Protein AF-A0A1B6DS83-F1 (afdb_monomer_lite)

Radius of gyration: 18.26 Å; chains: 1; bounding box: 37×36×60 Å

InterPro domains:
  IPR027417 P-loop containing nucleoside triphosphate hydrolase [G3DSA:3.40.50.300] (1-124)

pLDDT: mean 86.6, std 16.36, range [36.31, 97.06]

Sequence (125 aa):
MVAKKLANHMGGLYMNNPPPCLHRFRESFLEHAILKKAFYSLSMYASAVNVTRQWYNDVVVMAGFWHDQAAYSIARTHQSGIPPKESSIYKWPSDLLRPDVAFFIHSPPPRFSRGAPINHVMRKR

Foldseek 3Di:
DVQVVVCVVQVFDEAEQQGPVLPVCQVVQCPDPVSVLVSSVVSQQVSQVVCVVPVVPGDYTYDDHLVVSLVVVQVVPPVPDGDDPPDCSPPDPPPGDDDPDDDDDDDDDPPPDPDDDDPDPPDDD

Secondary structure (DSSP, 8-state):
-HHHHHHHHTT-EEEESS-GGGGGGHHHHHSSHHHHHHHHHHHHHHHHHHHHHHTTTS-EEEES-HHHHHHHHHHHH-SSSPPPTT-GGGSPPTTSPPPS------PPPP---S-----------

Organism: NCBI:txid38151

Structure (mmCIF, N/CA/C/O backbone):
data_AF-A0A1B6DS83-F1
#
_entry.id   AF-A0A1B6DS83-F1
#
loop_
_atom_site.group_PDB
_atom_site.id
_atom_site.type_symbol
_atom_site.label_atom_id
_atom_site.label_alt_id
_atom_site.label_comp_id
_atom_site.label_asym_id
_atom_site.label_entity_id
_atom_site.label_seq_id
_atom_site.pdbx_PDB_ins_code
_atom_site.Cartn_x
_atom_site.Cartn_y
_atom_site.Cartn_z
_atom_site.occupancy
_atom_site.B_iso_or_equiv
_atom_site.auth_seq_id
_atom_site.auth_comp_id
_atom_site.auth_asym_id
_atom_site.auth_atom_id
_atom_site.pdbx_PDB_model_num
ATOM 1 N N . MET A 1 1 ? -12.565 7.486 -4.896 1.00 76.69 1 MET A N 1
ATOM 2 C CA . MET A 1 1 ? -11.699 6.293 -5.024 1.00 76.69 1 MET A CA 1
ATOM 3 C C . MET A 1 1 ? -12.433 5.071 -4.488 1.00 76.69 1 MET A C 1
ATOM 5 O O . MET A 1 1 ? -13.136 5.221 -3.495 1.00 76.69 1 MET A O 1
ATOM 9 N N . VAL A 1 2 ? -12.310 3.909 -5.143 1.00 92.06 2 VAL A N 1
ATOM 10 C CA . VAL A 1 2 ? -13.070 2.684 -4.807 1.00 92.06 2 VAL A CA 1
ATOM 11 C C . VAL A 1 2 ? -12.821 2.231 -3.366 1.00 92.06 2 VAL A C 1
ATOM 13 O O . VAL A 1 2 ? -13.783 2.047 -2.632 1.00 92.06 2 VAL A O 1
ATOM 16 N N . ALA A 1 3 ? -11.561 2.186 -2.924 1.00 94.00 3 ALA A N 1
ATOM 17 C CA . ALA A 1 3 ? -11.199 1.820 -1.551 1.00 94.00 3 ALA A CA 1
ATOM 18 C C . ALA A 1 3 ? -11.915 2.669 -0.484 1.00 94.00 3 ALA A C 1
ATOM 20 O O . ALA A 1 3 ? -12.482 2.128 0.455 1.00 94.00 3 ALA A O 1
ATOM 21 N N . LYS A 1 4 ? -11.970 3.998 -0.660 1.00 95.25 4 LYS A N 1
ATOM 22 C CA . LYS A 1 4 ? -12.679 4.891 0.275 1.00 95.25 4 LYS A CA 1
ATOM 23 C C . LYS A 1 4 ? -14.188 4.622 0.302 1.00 95.25 4 LYS A C 1
ATOM 25 O O . LYS A 1 4 ? -14.794 4.672 1.362 1.00 95.25 4 LYS A O 1
ATOM 30 N N . LYS A 1 5 ? -14.801 4.334 -0.854 1.00 96.12 5 LYS A N 1
ATOM 31 C CA . LYS A 1 5 ? -16.228 3.972 -0.912 1.00 96.12 5 LYS A CA 1
ATOM 32 C C . LYS A 1 5 ? -16.496 2.642 -0.203 1.00 96.12 5 LYS A C 1
ATOM 34 O O . LYS A 1 5 ? -17.475 2.554 0.524 1.00 96.12 5 LYS A O 1
ATOM 39 N N . LEU A 1 6 ? -15.621 1.653 -0.395 1.00 95.75 6 LEU A N 1
ATOM 40 C CA . LEU A 1 6 ? -15.709 0.359 0.279 1.00 95.75 6 LEU A CA 1
ATOM 41 C C . LEU A 1 6 ? -15.569 0.512 1.798 1.00 95.75 6 LEU A C 1
ATOM 43 O O . LEU A 1 6 ? -16.420 0.013 2.522 1.00 95.75 6 LEU A O 1
ATOM 47 N N . ALA A 1 7 ? -14.571 1.269 2.265 1.00 96.56 7 ALA A N 1
ATOM 48 C CA . ALA A 1 7 ? -14.387 1.566 3.687 1.00 96.56 7 ALA A CA 1
ATOM 49 C C . ALA A 1 7 ? -15.663 2.149 4.307 1.00 96.56 7 ALA A C 1
ATOM 51 O O . ALA A 1 7 ? -16.187 1.607 5.273 1.00 96.56 7 ALA A O 1
ATOM 52 N N . ASN A 1 8 ? -16.214 3.196 3.680 1.00 96.56 8 ASN A N 1
ATOM 53 C CA . ASN A 1 8 ? -17.437 3.843 4.145 1.00 96.56 8 ASN A CA 1
ATOM 54 C C . ASN A 1 8 ? -18.633 2.880 4.170 1.00 96.56 8 ASN A C 1
ATOM 56 O O . ASN A 1 8 ? -19.440 2.938 5.089 1.00 96.56 8 ASN A O 1
ATOM 60 N N . HIS A 1 9 ? -18.761 2.010 3.164 1.00 96.75 9 HIS A N 1
ATOM 61 C CA . HIS A 1 9 ? -19.855 1.040 3.096 1.00 96.75 9 HIS A CA 1
ATOM 62 C C . HIS A 1 9 ? -19.753 -0.036 4.184 1.00 96.75 9 HIS A C 1
ATOM 64 O O . HIS A 1 9 ? -20.773 -0.484 4.691 1.00 96.75 9 HIS A O 1
ATOM 70 N N . MET A 1 10 ? -18.533 -0.417 4.567 1.00 95.12 10 MET A N 1
ATOM 71 C CA . MET A 1 10 ? -18.276 -1.375 5.646 1.00 95.12 10 MET A CA 1
ATOM 72 C C . MET A 1 10 ? -18.292 -0.735 7.044 1.00 95.12 10 MET A C 1
ATOM 74 O O . MET A 1 10 ? -18.041 -1.433 8.019 1.00 95.12 10 MET A O 1
ATOM 78 N N . GLY A 1 11 ? -18.531 0.579 7.152 1.00 95.31 11 GLY A N 1
ATOM 79 C CA . GLY A 1 11 ? -18.392 1.311 8.416 1.00 95.31 11 GLY A CA 1
ATOM 80 C C . GLY A 1 11 ? -16.957 1.329 8.957 1.00 95.31 11 GLY A C 1
ATOM 81 O O . GLY A 1 11 ? -16.766 1.517 10.149 1.00 95.31 11 GLY A O 1
ATOM 82 N N . GLY A 1 12 ? -15.963 1.099 8.096 1.00 95.75 12 GLY A N 1
ATOM 83 C CA . GLY A 1 12 ? -14.556 0.970 8.463 1.00 95.75 12 GLY A CA 1
ATOM 84 C C . GLY A 1 12 ? -13.709 2.203 8.143 1.00 95.75 12 GLY A C 1
ATOM 85 O O . GLY A 1 12 ? -14.187 3.245 7.687 1.00 95.75 12 GLY A O 1
ATOM 86 N N . LEU A 1 13 ? -12.399 2.059 8.330 1.00 96.12 13 LEU A N 1
ATOM 87 C CA . LEU A 1 13 ? -11.407 3.108 8.129 1.00 96.12 13 LEU A CA 1
ATOM 88 C C . LEU A 1 13 ? -10.733 2.993 6.763 1.00 96.12 13 LEU A C 1
ATOM 90 O O . LEU A 1 13 ? -10.217 1.946 6.377 1.00 96.12 13 LEU A O 1
ATOM 94 N N . TYR A 1 14 ? -10.662 4.115 6.046 1.00 96.00 14 TYR A N 1
ATOM 95 C CA . TYR A 1 14 ? -9.811 4.234 4.867 1.00 96.00 14 TYR A CA 1
ATOM 96 C C . TYR A 1 14 ? -8.419 4.751 5.260 1.00 96.00 14 TYR A C 1
ATOM 98 O O . TYR A 1 14 ? -8.300 5.872 5.759 1.00 96.00 14 TYR A O 1
ATOM 106 N N . MET A 1 15 ? -7.364 3.978 4.986 1.00 94.94 15 MET A N 1
ATOM 107 C CA . MET A 1 15 ? -5.977 4.376 5.256 1.00 94.94 15 MET A CA 1
ATOM 108 C C . MET A 1 15 ? -5.156 4.568 3.974 1.00 94.94 15 MET A C 1
ATOM 110 O O . MET A 1 15 ? -5.242 3.795 3.017 1.00 94.94 15 MET A O 1
ATOM 114 N N . ASN A 1 16 ? -4.330 5.619 3.974 1.00 91.50 16 ASN A N 1
ATOM 115 C CA . ASN A 1 16 ? -3.427 5.945 2.873 1.00 91.50 16 ASN A CA 1
ATOM 116 C C . ASN A 1 16 ? -2.088 5.205 2.997 1.00 91.50 16 ASN A C 1
ATOM 118 O O . ASN A 1 16 ? -1.584 4.962 4.097 1.00 91.50 16 ASN A O 1
ATOM 122 N N . ASN A 1 17 ? -1.475 4.949 1.845 1.00 92.25 17 ASN A N 1
ATOM 123 C CA . ASN A 1 17 ? -0.073 4.580 1.720 1.00 92.25 17 ASN A CA 1
ATOM 124 C C . ASN A 1 17 ? 0.561 5.453 0.616 1.00 92.25 17 ASN A C 1
ATOM 126 O O . ASN A 1 17 ? 0.134 5.361 -0.538 1.00 92.25 17 ASN A O 1
ATOM 130 N N . PRO A 1 18 ? 1.531 6.332 0.928 1.00 93.38 18 PRO A N 1
ATOM 131 C CA . PRO A 1 18 ? 2.158 6.545 2.236 1.00 93.38 18 PRO A CA 1
ATOM 132 C C . PRO A 1 18 ? 1.206 7.122 3.300 1.00 93.38 18 PRO A C 1
ATOM 134 O O . PRO A 1 18 ? 0.227 7.793 2.947 1.00 93.38 18 PRO A O 1
ATOM 137 N N . PRO A 1 19 ? 1.482 6.901 4.600 1.00 93.81 19 PRO A N 1
ATOM 138 C CA . PRO A 1 19 ? 0.717 7.512 5.680 1.00 93.81 19 PRO A CA 1
ATOM 139 C C . PRO A 1 19 ? 0.937 9.039 5.710 1.00 93.81 19 PRO A C 1
ATOM 141 O O . PRO A 1 19 ? 2.010 9.502 5.311 1.00 93.81 19 PRO A O 1
ATOM 144 N N . PRO A 1 20 ? -0.032 9.839 6.205 1.00 92.19 20 PRO A N 1
ATOM 145 C CA . PRO A 1 20 ? 0.043 11.306 6.174 1.00 92.19 20 PRO A CA 1
ATOM 146 C C . PRO A 1 20 ? 1.318 11.903 6.782 1.00 92.19 20 PRO A C 1
ATOM 148 O O . PRO A 1 20 ? 1.861 12.870 6.252 1.00 92.19 20 PRO A O 1
ATOM 151 N N . CYS A 1 21 ? 1.854 11.288 7.842 1.00 91.25 21 CYS A N 1
ATOM 152 C CA . CYS A 1 21 ? 3.101 11.722 8.478 1.00 91.25 21 CYS A CA 1
ATOM 153 C C . CYS A 1 21 ? 4.321 11.688 7.539 1.00 91.25 21 CYS A C 1
ATOM 155 O O . CYS A 1 21 ? 5.284 12.418 7.769 1.00 91.25 21 CYS A O 1
ATOM 157 N N . LEU A 1 22 ? 4.277 10.886 6.469 1.00 93.88 22 LEU A N 1
ATOM 158 C CA . LEU A 1 22 ? 5.362 10.753 5.499 1.00 93.88 22 LEU A CA 1
ATOM 159 C C . LEU A 1 22 ? 5.164 11.586 4.225 1.00 93.88 22 LEU A C 1
ATOM 161 O O . LEU A 1 22 ? 6.066 11.646 3.391 1.00 93.88 22 LEU A O 1
ATOM 165 N N . HIS A 1 23 ? 4.021 12.261 4.055 1.00 92.62 23 HIS A N 1
ATOM 166 C CA . HIS A 1 23 ? 3.718 13.005 2.822 1.00 92.62 23 HIS A CA 1
ATOM 167 C C . HIS A 1 23 ? 4.714 14.134 2.555 1.00 92.62 23 HIS A C 1
ATOM 169 O O . HIS A 1 23 ? 5.129 14.311 1.413 1.00 92.62 23 HIS A O 1
ATOM 175 N N . ARG A 1 24 ? 5.174 14.825 3.605 1.00 91.88 24 ARG A N 1
ATOM 176 C CA . ARG A 1 24 ? 6.166 15.913 3.512 1.00 91.88 24 ARG A CA 1
ATOM 177 C C . ARG A 1 24 ? 7.527 15.485 2.958 1.00 91.88 24 ARG A C 1
ATOM 179 O O . ARG A 1 24 ? 8.276 16.325 2.487 1.00 91.88 24 ARG A O 1
ATOM 186 N N . PHE A 1 25 ? 7.861 14.197 3.037 1.00 89.94 25 PHE A N 1
ATOM 187 C CA . PHE A 1 25 ? 9.137 13.668 2.547 1.00 89.94 25 PHE A CA 1
ATOM 188 C C . PHE A 1 25 ? 9.031 13.158 1.110 1.00 89.94 25 PHE A C 1
ATOM 190 O O . PHE A 1 25 ? 10.025 12.763 0.511 1.00 89.94 25 PHE A O 1
ATOM 197 N N . ARG A 1 26 ? 7.829 13.145 0.532 1.00 87.38 26 ARG A N 1
ATOM 198 C CA . ARG A 1 26 ? 7.610 12.550 -0.780 1.00 87.38 26 ARG A CA 1
ATOM 199 C C . ARG A 1 26 ? 8.464 13.220 -1.854 1.00 87.38 26 ARG A C 1
ATOM 201 O O . ARG A 1 26 ? 9.085 12.519 -2.634 1.00 87.38 26 ARG A O 1
ATOM 208 N N . GLU A 1 27 ? 8.528 14.542 -1.896 1.00 87.19 27 GLU A N 1
ATOM 209 C CA . GLU A 1 27 ? 9.267 15.240 -2.956 1.00 87.19 27 GLU A CA 1
ATOM 210 C C . GLU A 1 27 ? 10.772 14.95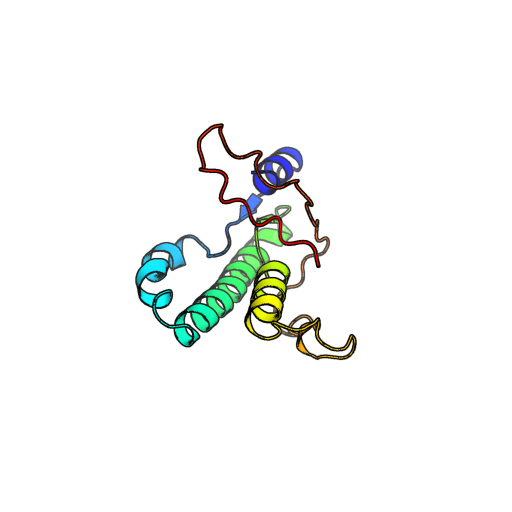5 -2.876 1.00 87.19 27 GLU A C 1
ATOM 212 O O . GLU A 1 27 ? 11.355 14.485 -3.849 1.00 87.19 27 GLU A O 1
ATOM 217 N N . SER A 1 28 ? 11.368 15.082 -1.687 1.00 86.56 28 SER A N 1
ATOM 218 C CA . SER A 1 28 ? 12.813 14.906 -1.486 1.00 86.56 28 SER A CA 1
ATOM 219 C C . SER A 1 28 ? 13.317 13.483 -1.752 1.00 86.56 28 SER A C 1
ATOM 221 O O . SER A 1 28 ? 14.468 13.291 -2.129 1.00 86.56 28 SER A O 1
ATOM 223 N N . PHE A 1 29 ? 12.483 12.462 -1.543 1.00 86.88 29 PHE A N 1
ATOM 224 C CA . PHE A 1 29 ? 12.910 11.064 -1.673 1.00 86.88 29 PHE A CA 1
ATOM 225 C C . PHE A 1 29 ? 12.588 10.449 -3.039 1.00 86.88 29 PHE A C 1
ATOM 227 O O . PHE A 1 29 ? 13.051 9.348 -3.333 1.00 86.88 29 PHE A O 1
ATOM 234 N N . LEU A 1 30 ? 11.803 11.120 -3.887 1.00 86.62 30 LEU A N 1
ATOM 235 C CA . LEU A 1 30 ? 11.402 10.571 -5.186 1.00 86.62 30 LEU A CA 1
ATOM 236 C C . LEU A 1 30 ? 12.384 10.864 -6.329 1.00 86.62 30 LEU A C 1
ATOM 238 O O . LEU A 1 30 ? 12.244 10.244 -7.386 1.00 86.62 30 LEU A O 1
ATOM 242 N N . GLU A 1 31 ? 13.371 11.739 -6.119 1.00 84.56 31 GLU A N 1
ATOM 243 C CA . GLU A 1 31 ? 14.358 12.132 -7.136 1.00 84.56 31 GLU A CA 1
ATOM 244 C C . GLU A 1 31 ? 15.320 10.992 -7.499 1.00 84.56 31 GLU A C 1
ATOM 246 O O . GLU A 1 31 ? 15.587 10.735 -8.674 1.00 84.56 31 GLU A O 1
ATOM 251 N N . HIS A 1 32 ? 15.794 10.241 -6.502 1.00 87.62 32 HIS A N 1
ATOM 252 C CA . HIS A 1 32 ? 16.740 9.145 -6.705 1.00 87.62 32 HIS A CA 1
ATOM 253 C C . HIS A 1 32 ? 16.052 7.782 -6.645 1.00 87.62 32 HIS A C 1
ATOM 255 O O . HIS A 1 32 ? 15.297 7.489 -5.721 1.00 87.62 32 HIS A O 1
ATOM 261 N N . ALA A 1 33 ? 16.365 6.889 -7.588 1.00 86.62 33 ALA A N 1
ATOM 262 C CA . ALA A 1 33 ? 15.719 5.577 -7.686 1.00 86.62 33 ALA A CA 1
ATOM 263 C C . ALA A 1 33 ? 15.853 4.724 -6.409 1.00 86.62 33 ALA A C 1
ATOM 265 O O . ALA A 1 33 ? 14.910 4.021 -6.042 1.00 86.62 33 ALA A O 1
ATOM 266 N N . ILE A 1 34 ? 17.002 4.792 -5.728 1.00 90.06 34 ILE A N 1
ATOM 267 C CA . ILE A 1 34 ? 17.248 4.070 -4.470 1.00 90.06 34 ILE A CA 1
ATOM 268 C C . ILE A 1 34 ? 16.420 4.679 -3.334 1.00 90.06 34 ILE A C 1
ATOM 270 O O . ILE A 1 34 ? 15.699 3.950 -2.654 1.00 90.06 34 ILE A O 1
ATOM 274 N N . LEU A 1 35 ? 16.454 6.007 -3.175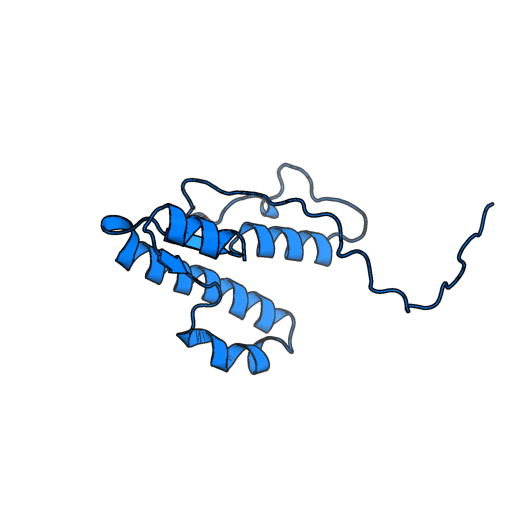 1.00 92.19 35 LEU A N 1
ATOM 275 C CA . LEU A 1 35 ? 15.671 6.708 -2.151 1.00 92.19 35 LEU A CA 1
ATOM 276 C C . LEU A 1 35 ? 14.170 6.514 -2.357 1.00 92.19 35 LEU A C 1
ATOM 278 O O . LEU A 1 35 ? 13.450 6.261 -1.397 1.00 92.19 35 LEU A O 1
ATOM 282 N N . LYS A 1 36 ? 13.711 6.511 -3.610 1.00 90.81 36 LYS A N 1
ATOM 283 C CA . LYS A 1 36 ? 12.320 6.248 -3.974 1.00 90.81 36 LYS A CA 1
ATOM 284 C C . LYS A 1 36 ? 11.877 4.866 -3.506 1.00 90.81 36 LYS A C 1
ATOM 286 O O . LYS A 1 36 ? 10.811 4.734 -2.908 1.00 90.81 36 LYS A O 1
ATOM 291 N N . LYS A 1 37 ? 12.692 3.835 -3.754 1.00 90.38 37 LYS A N 1
ATOM 292 C CA . LYS A 1 37 ? 12.419 2.466 -3.287 1.00 90.38 37 LYS A CA 1
ATOM 293 C C . LYS A 1 37 ? 12.413 2.389 -1.759 1.00 90.38 37 LYS A C 1
ATOM 295 O O . LYS A 1 37 ? 11.486 1.816 -1.193 1.00 90.38 37 LYS A O 1
ATOM 300 N N . ALA A 1 38 ? 13.402 2.995 -1.102 1.00 93.56 38 ALA A N 1
ATOM 301 C CA . ALA A 1 38 ? 13.486 3.029 0.357 1.00 93.56 38 ALA A CA 1
ATOM 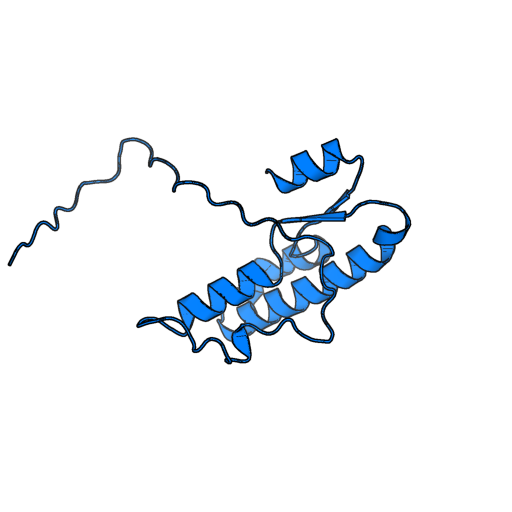302 C C . ALA A 1 38 ? 12.274 3.740 0.985 1.00 93.56 38 ALA A C 1
ATOM 304 O O . ALA A 1 38 ? 11.681 3.226 1.929 1.00 93.56 38 ALA A O 1
ATOM 305 N N . PHE A 1 39 ? 11.848 4.866 0.409 1.00 95.06 39 PHE A N 1
ATOM 306 C CA . PHE A 1 39 ? 10.683 5.630 0.847 1.00 95.06 39 PHE A CA 1
ATOM 307 C C . PHE A 1 39 ? 9.391 4.822 0.752 1.00 95.06 39 PHE A C 1
ATOM 309 O O . PHE A 1 39 ? 8.621 4.784 1.713 1.00 95.06 39 PHE A O 1
ATOM 316 N N . TYR A 1 40 ? 9.145 4.146 -0.375 1.00 94.06 40 TYR A N 1
ATOM 317 C CA . TYR A 1 40 ? 7.953 3.309 -0.506 1.00 94.06 40 TYR A CA 1
ATOM 318 C C . TYR A 1 40 ? 7.998 2.081 0.400 1.00 94.06 40 TYR A C 1
ATOM 320 O O . TYR A 1 40 ? 6.961 1.720 0.952 1.00 94.06 40 TYR A O 1
ATOM 328 N N . SER A 1 41 ? 9.177 1.483 0.607 1.00 94.44 41 SER A N 1
ATOM 329 C CA . SER A 1 41 ? 9.352 0.413 1.593 1.00 94.44 41 SER A CA 1
ATOM 330 C C . SER A 1 41 ? 8.972 0.902 2.993 1.00 94.44 41 SER A C 1
ATOM 332 O O . SER A 1 41 ? 8.010 0.406 3.572 1.00 94.44 41 SER A O 1
ATOM 334 N N . LEU A 1 42 ? 9.618 1.967 3.481 1.00 95.81 42 LEU A N 1
ATOM 335 C CA . LEU A 1 42 ? 9.325 2.579 4.781 1.00 95.81 42 LEU A CA 1
ATOM 336 C C . LEU A 1 42 ? 7.841 2.928 4.934 1.00 95.81 42 LEU A C 1
ATOM 338 O O . LEU A 1 42 ? 7.250 2.684 5.982 1.00 95.81 42 LEU A O 1
ATOM 342 N N . SER A 1 43 ? 7.231 3.468 3.880 1.00 96.19 43 SER A N 1
ATOM 343 C CA . SER A 1 43 ? 5.818 3.840 3.875 1.00 96.19 43 SER A CA 1
ATOM 344 C C . SER A 1 43 ? 4.894 2.644 4.091 1.00 96.19 43 SER A C 1
ATOM 346 O O . SER A 1 43 ? 3.951 2.756 4.870 1.00 96.19 43 SER A O 1
ATOM 348 N N . MET A 1 44 ? 5.191 1.491 3.480 1.00 96.06 44 MET A N 1
ATOM 349 C CA . MET A 1 44 ? 4.417 0.266 3.697 1.00 96.06 44 MET A CA 1
ATOM 350 C C . MET A 1 44 ? 4.515 -0.216 5.146 1.00 96.06 44 MET A C 1
ATOM 352 O O . MET A 1 44 ? 3.483 -0.516 5.742 1.00 96.06 44 MET A O 1
ATOM 356 N N . TYR A 1 45 ? 5.712 -0.229 5.741 1.00 96.94 45 TYR A N 1
ATOM 357 C CA . TYR A 1 45 ? 5.879 -0.635 7.144 1.00 96.94 45 TYR A CA 1
ATOM 358 C C . TYR A 1 45 ? 5.235 0.363 8.116 1.00 96.94 45 TYR A C 1
ATOM 360 O O . TYR A 1 45 ? 4.564 -0.039 9.065 1.00 96.94 45 TYR A O 1
ATOM 368 N N . ALA A 1 46 ? 5.359 1.667 7.863 1.00 96.44 46 ALA A N 1
ATOM 369 C CA . ALA A 1 46 ? 4.705 2.691 8.676 1.00 96.44 46 ALA A CA 1
ATOM 370 C C . ALA A 1 46 ? 3.172 2.595 8.592 1.00 96.44 46 ALA A C 1
ATOM 372 O O . ALA A 1 46 ? 2.485 2.676 9.612 1.00 96.44 46 ALA A O 1
ATOM 373 N N . SER A 1 47 ? 2.622 2.369 7.395 1.00 96.06 47 SER A N 1
ATOM 374 C CA . SER A 1 47 ? 1.193 2.096 7.232 1.00 96.06 47 SER A CA 1
ATOM 375 C C . SER A 1 47 ? 0.780 0.801 7.932 1.00 96.06 47 SER A C 1
ATOM 377 O O . SER A 1 47 ? -0.250 0.804 8.596 1.00 96.06 47 SER A O 1
ATOM 379 N N . ALA A 1 48 ? 1.577 -0.270 7.860 1.00 96.25 48 ALA A N 1
ATOM 380 C CA . ALA A 1 48 ? 1.295 -1.525 8.559 1.00 96.25 48 ALA A CA 1
ATOM 381 C C . ALA A 1 48 ? 1.178 -1.321 10.078 1.00 96.25 48 ALA A C 1
ATOM 383 O O . ALA A 1 48 ? 0.217 -1.790 10.678 1.00 96.25 48 ALA A O 1
ATOM 384 N N . VAL A 1 49 ? 2.083 -0.548 10.688 1.00 95.62 49 VAL A N 1
ATOM 385 C CA . VAL A 1 49 ? 2.001 -0.192 12.117 1.00 95.62 49 VAL A CA 1
ATOM 386 C C . VAL A 1 49 ? 0.733 0.607 12.437 1.00 95.62 49 VAL A C 1
ATOM 388 O O . VAL A 1 49 ? 0.130 0.420 13.491 1.00 95.62 49 VAL A O 1
ATOM 391 N N . ASN A 1 50 ? 0.294 1.497 11.546 1.00 94.31 50 ASN A N 1
ATOM 392 C CA . ASN A 1 50 ? -0.965 2.216 11.749 1.00 94.31 50 ASN A CA 1
ATOM 393 C C . ASN A 1 50 ? -2.183 1.287 11.658 1.00 94.31 50 ASN A C 1
ATOM 395 O O . ASN A 1 50 ? -3.121 1.449 12.435 1.00 94.31 50 ASN A O 1
ATOM 399 N N . VAL A 1 51 ? -2.160 0.310 10.748 1.00 95.81 51 VAL A N 1
ATOM 400 C CA . VAL A 1 51 ? -3.227 -0.692 10.613 1.00 95.81 51 VAL A CA 1
ATOM 401 C C . VAL A 1 51 ? -3.306 -1.554 11.871 1.00 95.81 51 VAL A C 1
ATOM 403 O O . VAL A 1 51 ? -4.390 -1.685 12.431 1.00 95.81 51 VAL A O 1
ATOM 406 N N . THR A 1 52 ? -2.180 -2.071 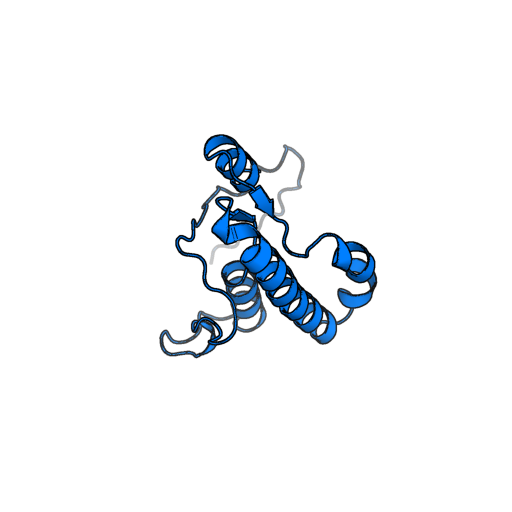12.376 1.00 94.94 52 THR A N 1
ATOM 407 C CA . THR A 1 52 ? -2.175 -2.942 13.571 1.00 94.94 52 THR A CA 1
ATOM 408 C C . THR A 1 52 ? -2.653 -2.241 14.842 1.00 94.94 52 THR A C 1
ATOM 410 O O . THR A 1 52 ? -3.079 -2.896 15.790 1.00 94.94 52 THR A O 1
ATOM 413 N N . ARG A 1 53 ? -2.625 -0.905 14.876 1.00 94.19 53 ARG A N 1
ATOM 414 C CA . ARG A 1 53 ? -3.200 -0.121 15.976 1.00 94.19 53 ARG A CA 1
ATOM 415 C C . ARG A 1 53 ? -4.724 -0.021 15.920 1.00 94.19 53 ARG A C 1
ATOM 417 O O . ARG A 1 53 ? -5.317 0.209 16.965 1.00 94.19 53 ARG A O 1
ATOM 424 N N . GLN A 1 54 ? -5.343 -0.190 14.747 1.00 93.69 54 GLN A N 1
ATOM 425 C CA . GLN A 1 54 ? -6.786 0.026 14.554 1.00 93.69 54 GLN A CA 1
ATOM 426 C C . GLN A 1 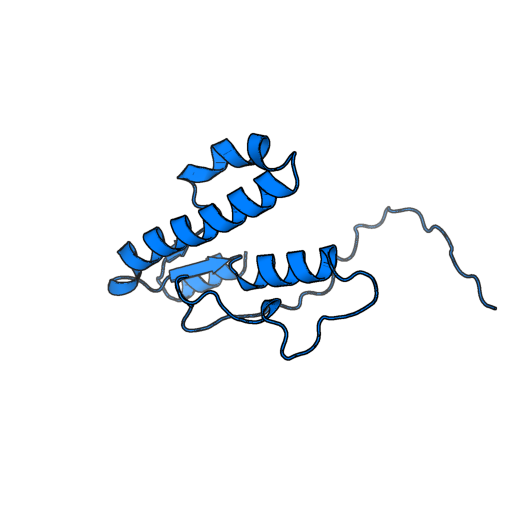54 ? -7.584 -1.220 14.173 1.00 93.69 54 GLN A C 1
ATOM 428 O O . GLN A 1 54 ? -8.778 -1.279 14.448 1.00 93.69 54 GLN A O 1
ATOM 433 N N . TRP A 1 55 ? -6.941 -2.239 13.603 1.00 91.44 55 TRP A N 1
ATOM 434 C CA . TRP A 1 55 ? -7.600 -3.435 13.059 1.00 91.44 55 TRP A CA 1
ATOM 435 C C . TRP A 1 55 ? -8.418 -4.266 14.065 1.00 91.44 55 TRP A C 1
ATOM 437 O O . TRP A 1 55 ? -9.212 -5.102 13.653 1.00 91.44 55 TRP A O 1
ATOM 447 N N . TYR A 1 56 ? -8.246 -4.045 15.373 1.00 90.81 56 TYR A N 1
ATOM 448 C CA . TYR A 1 56 ? -9.020 -4.727 16.412 1.00 90.81 56 TYR A CA 1
ATOM 449 C C . TYR A 1 56 ? -10.413 -4.118 16.581 1.00 90.81 56 TYR A C 1
ATOM 451 O O . TYR A 1 56 ? -11.321 -4.805 17.038 1.00 90.81 56 TYR A O 1
ATOM 459 N N . ASN A 1 57 ? -10.570 -2.841 16.224 1.00 91.75 57 ASN A N 1
ATOM 460 C CA . ASN A 1 57 ? -11.807 -2.090 16.412 1.00 91.75 57 ASN A CA 1
ATOM 461 C C . ASN A 1 57 ? -12.555 -1.901 15.092 1.00 91.75 57 ASN A C 1
ATOM 463 O O . ASN A 1 57 ? -13.779 -1.973 15.067 1.00 91.75 57 ASN A O 1
ATOM 467 N N . ASP A 1 58 ? -11.819 -1.686 13.999 1.00 94.50 58 ASP A N 1
ATOM 468 C CA . ASP A 1 58 ? -12.390 -1.283 12.719 1.00 94.50 58 ASP A CA 1
ATOM 469 C C . ASP A 1 58 ? -11.842 -2.111 11.557 1.00 94.50 58 ASP A C 1
ATOM 471 O O . ASP A 1 58 ? -10.650 -2.425 11.484 1.00 94.50 58 ASP A O 1
ATOM 475 N N . VAL A 1 59 ? -12.700 -2.371 10.567 1.00 95.44 59 VAL A N 1
ATOM 476 C CA . VAL A 1 59 ? -12.254 -2.865 9.260 1.00 95.44 59 VAL A CA 1
ATOM 477 C C . VAL A 1 59 ? -11.381 -1.798 8.610 1.00 95.44 59 VAL A C 1
ATOM 479 O O . VAL A 1 59 ? -11.825 -0.668 8.405 1.00 95.44 59 VAL A O 1
ATOM 482 N N . VAL A 1 60 ? -10.157 -2.152 8.224 1.00 97.06 60 VAL A N 1
ATOM 483 C CA . VAL A 1 60 ? -9.244 -1.222 7.553 1.00 97.06 60 VAL A CA 1
ATOM 484 C C . VAL A 1 60 ? -9.166 -1.533 6.064 1.00 97.06 60 VAL A C 1
ATOM 486 O O . VAL A 1 60 ? -8.808 -2.633 5.653 1.00 97.06 60 VAL A O 1
ATOM 489 N N . VAL A 1 61 ? -9.457 -0.534 5.235 1.00 96.88 61 VAL A N 1
ATOM 490 C CA . VAL A 1 61 ? -9.362 -0.623 3.776 1.00 96.88 61 VAL A CA 1
ATOM 491 C C . VAL A 1 61 ? -8.273 0.322 3.282 1.00 96.88 61 VAL A C 1
ATOM 493 O O . VAL A 1 61 ? -8.269 1.517 3.582 1.00 96.88 61 VAL A O 1
ATOM 496 N N . MET A 1 62 ? -7.362 -0.199 2.463 1.00 95.19 62 MET A N 1
ATOM 497 C CA . MET A 1 62 ? -6.253 0.562 1.888 1.00 95.19 62 MET A CA 1
ATOM 498 C C . MET A 1 62 ? -6.332 0.619 0.362 1.00 95.19 62 MET A C 1
ATOM 500 O O . MET A 1 62 ? -6.864 -0.279 -0.287 1.00 95.19 62 MET A O 1
ATOM 504 N N . ALA A 1 63 ? -5.779 1.686 -0.219 1.00 92.25 63 ALA A N 1
ATOM 505 C CA . ALA A 1 63 ? -5.502 1.771 -1.651 1.00 92.25 63 ALA A CA 1
ATOM 506 C C . ALA A 1 63 ? -3.991 1.844 -1.848 1.00 92.25 63 ALA A C 1
ATOM 508 O O . ALA A 1 63 ? -3.366 2.791 -1.372 1.00 92.25 63 ALA A O 1
ATOM 509 N N . GLY A 1 64 ? -3.431 0.873 -2.562 1.00 88.75 64 GLY A N 1
ATOM 510 C CA . GLY A 1 64 ? -1.994 0.789 -2.772 1.00 88.75 64 GLY A CA 1
ATOM 511 C C . GLY A 1 64 ? -1.268 0.137 -1.594 1.00 88.75 64 GLY A C 1
ATOM 512 O O . GLY A 1 64 ? -1.282 0.657 -0.477 1.00 88.75 64 GLY A O 1
ATOM 513 N N . PHE A 1 65 ? -0.590 -0.982 -1.827 1.00 94.81 65 PHE A N 1
ATOM 514 C CA . PHE A 1 65 ? 0.250 -1.623 -0.811 1.00 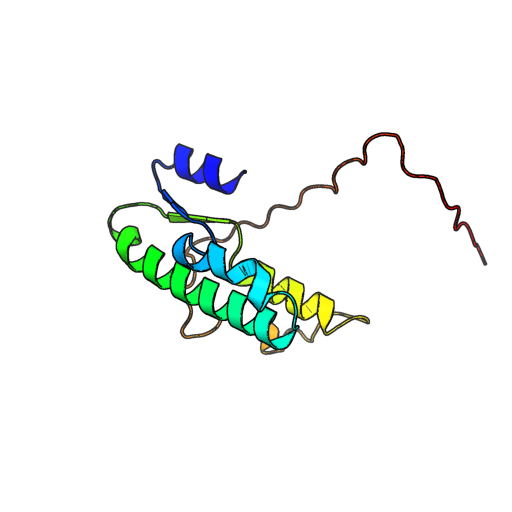94.81 65 PHE A CA 1
ATOM 515 C C . PHE A 1 65 ? 1.395 -2.405 -1.470 1.00 94.81 65 PHE A C 1
ATOM 517 O O . PHE A 1 65 ? 1.995 -1.915 -2.427 1.00 94.81 65 PHE A O 1
ATOM 524 N N . TRP A 1 66 ? 1.728 -3.597 -0.973 1.00 96.00 66 TRP A N 1
ATOM 525 C CA . TRP A 1 66 ? 2.844 -4.380 -1.502 1.00 96.00 66 TRP A CA 1
ATOM 526 C C . TRP A 1 66 ? 2.687 -4.757 -2.982 1.00 96.00 66 TRP A C 1
ATOM 528 O O . TRP A 1 66 ? 3.643 -4.616 -3.742 1.00 96.00 66 TRP A O 1
ATOM 538 N N . HIS A 1 67 ? 1.491 -5.168 -3.423 1.00 94.50 67 HIS A N 1
ATOM 539 C CA . HIS A 1 67 ? 1.268 -5.604 -4.809 1.00 94.50 67 HIS A CA 1
ATOM 540 C C . HIS A 1 67 ? 1.609 -4.517 -5.837 1.00 94.50 67 HIS A C 1
ATOM 542 O O . HIS A 1 67 ? 2.230 -4.814 -6.855 1.00 94.50 67 HIS A O 1
ATOM 548 N N . ASP A 1 68 ? 1.261 -3.257 -5.567 1.00 92.38 68 ASP A N 1
ATOM 549 C CA . ASP A 1 68 ? 1.550 -2.134 -6.462 1.00 92.38 68 ASP A CA 1
ATOM 550 C C . ASP A 1 68 ? 3.058 -1.886 -6.587 1.00 92.38 68 ASP A C 1
ATOM 552 O O . ASP A 1 68 ? 3.566 -1.647 -7.683 1.00 92.38 68 ASP A O 1
ATOM 556 N N . GLN A 1 69 ? 3.791 -1.988 -5.472 1.00 93.25 69 GLN A N 1
ATOM 557 C CA . GLN A 1 69 ? 5.249 -1.844 -5.463 1.00 93.25 69 GLN A CA 1
ATOM 558 C C . GLN A 1 69 ? 5.941 -3.030 -6.139 1.00 93.25 69 GLN A C 1
ATOM 560 O O . GLN A 1 69 ? 6.873 -2.826 -6.918 1.00 93.25 69 GLN A O 1
ATOM 565 N N . ALA A 1 70 ? 5.470 -4.255 -5.893 1.00 93.75 70 ALA A N 1
ATOM 566 C CA . ALA A 1 70 ? 5.979 -5.460 -6.538 1.00 93.75 70 ALA A CA 1
ATOM 567 C C . ALA A 1 70 ? 5.772 -5.396 -8.058 1.00 93.75 70 ALA A C 1
ATOM 569 O O . ALA A 1 70 ? 6.733 -5.536 -8.816 1.00 93.75 70 ALA A O 1
ATOM 570 N N . ALA A 1 71 ? 4.555 -5.077 -8.509 1.00 93.00 71 ALA A N 1
ATOM 571 C CA . ALA A 1 71 ? 4.231 -4.920 -9.925 1.00 93.00 71 ALA A CA 1
ATOM 572 C C . ALA A 1 71 ? 5.064 -3.809 -10.587 1.00 93.00 71 ALA A C 1
ATOM 574 O O . ALA A 1 71 ? 5.640 -4.023 -11.655 1.00 93.00 71 ALA A O 1
ATOM 575 N N . TYR A 1 72 ? 5.193 -2.647 -9.936 1.00 90.88 72 TYR A N 1
ATOM 576 C CA . TYR A 1 72 ? 6.030 -1.552 -10.434 1.00 90.88 72 TYR A CA 1
ATOM 577 C C . TYR A 1 72 ? 7.510 -1.953 -10.538 1.00 90.88 72 TYR A C 1
ATOM 579 O O . TYR A 1 72 ? 8.167 -1.641 -11.532 1.00 90.88 72 TYR A O 1
ATOM 587 N N . SER A 1 73 ? 8.041 -2.656 -9.532 1.00 90.38 73 SER A N 1
ATOM 588 C CA . SER A 1 73 ? 9.426 -3.139 -9.520 1.00 90.38 73 SER A CA 1
ATOM 589 C C . SER A 1 73 ? 9.679 -4.142 -10.648 1.00 90.38 73 SER A C 1
ATOM 591 O O . SER A 1 73 ? 10.648 -3.997 -11.393 1.00 90.38 73 SER A O 1
ATOM 593 N N . ILE A 1 74 ? 8.765 -5.100 -10.843 1.00 93.06 74 ILE A N 1
ATOM 594 C CA . ILE A 1 74 ? 8.829 -6.076 -11.938 1.00 93.06 74 ILE A CA 1
ATOM 595 C C . ILE A 1 74 ? 8.863 -5.357 -13.286 1.00 93.06 74 ILE A C 1
ATOM 597 O O . ILE A 1 74 ? 9.802 -5.569 -14.050 1.00 93.06 74 ILE A O 1
ATOM 601 N N . ALA A 1 75 ? 7.908 -4.458 -13.540 1.00 91.94 75 ALA A N 1
ATOM 602 C CA . ALA A 1 75 ? 7.809 -3.734 -14.807 1.00 91.94 75 ALA A CA 1
ATOM 603 C C . ALA A 1 75 ? 9.040 -2.857 -15.099 1.00 91.94 75 ALA A C 1
ATOM 605 O O . ALA A 1 75 ? 9.411 -2.659 -16.253 1.00 91.94 75 ALA A O 1
ATOM 606 N N . ARG A 1 76 ? 9.691 -2.318 -14.059 1.00 88.75 76 ARG A N 1
ATOM 607 C CA . ARG A 1 76 ? 10.912 -1.512 -14.205 1.00 88.75 76 ARG A CA 1
ATOM 608 C C . ARG A 1 76 ? 12.163 -2.348 -14.452 1.00 88.75 76 ARG A C 1
ATOM 610 O O . ARG A 1 76 ? 13.042 -1.893 -15.179 1.00 88.75 76 ARG A O 1
ATOM 617 N N . THR A 1 77 ? 12.271 -3.511 -13.815 1.00 89.50 77 THR A N 1
ATOM 618 C CA . THR A 1 77 ? 13.477 -4.349 -13.869 1.00 89.50 77 THR A CA 1
ATOM 619 C C . THR A 1 77 ? 13.446 -5.348 -15.027 1.00 89.50 77 THR A C 1
ATOM 621 O O . THR A 1 77 ? 14.499 -5.658 -15.573 1.00 89.50 77 THR A O 1
ATOM 624 N N . HIS A 1 78 ? 12.267 -5.818 -15.439 1.00 88.69 78 HIS A N 1
ATOM 625 C CA . HIS A 1 78 ? 12.103 -6.831 -16.482 1.00 88.69 78 HIS A CA 1
ATOM 626 C C . HIS A 1 78 ? 11.376 -6.218 -17.686 1.00 88.69 78 HIS A C 1
ATOM 628 O O . HIS A 1 78 ? 10.152 -6.232 -17.768 1.00 88.69 78 HIS A O 1
ATOM 634 N N . GLN A 1 79 ? 12.140 -5.634 -18.614 1.00 82.25 79 GLN A N 1
ATOM 635 C CA . GLN A 1 79 ? 11.583 -4.956 -19.797 1.00 82.25 79 GLN A CA 1
ATOM 636 C C . GLN A 1 79 ? 11.184 -5.931 -20.916 1.00 82.25 79 GLN A C 1
ATOM 638 O O . GLN A 1 79 ? 10.321 -5.613 -21.727 1.00 82.25 79 GLN A O 1
ATOM 643 N N . SER A 1 80 ? 11.803 -7.113 -20.963 1.00 85.56 80 SER A N 1
ATOM 644 C CA . SER A 1 80 ? 11.657 -8.100 -22.043 1.00 85.56 80 SER A CA 1
ATOM 645 C C . SER A 1 80 ? 10.883 -9.363 -21.639 1.00 85.56 80 SER A C 1
ATOM 647 O O . SER A 1 80 ? 10.926 -10.365 -22.348 1.00 85.56 80 SER A O 1
ATOM 649 N N . GLY A 1 81 ? 10.161 -9.339 -20.516 1.00 88.19 81 GLY A N 1
ATOM 650 C CA . GLY A 1 81 ? 9.369 -10.479 -20.057 1.00 88.19 81 GLY A CA 1
ATOM 651 C C . GLY A 1 81 ? 8.956 -10.369 -18.595 1.00 88.19 81 GLY A C 1
ATOM 652 O O . GLY A 1 81 ? 9.212 -9.362 -17.939 1.00 88.19 81 GLY A O 1
ATOM 653 N N . ILE A 1 82 ? 8.322 -11.421 -18.079 1.00 92.25 82 ILE A N 1
ATOM 654 C CA . ILE A 1 82 ? 8.010 -11.548 -16.652 1.00 92.25 82 ILE A CA 1
ATOM 655 C C . ILE A 1 82 ? 9.037 -12.460 -15.962 1.00 92.25 82 ILE A C 1
ATOM 657 O O . ILE A 1 82 ? 9.531 -13.396 -16.594 1.00 92.25 82 ILE A O 1
ATOM 661 N N . PRO A 1 83 ? 9.371 -12.206 -14.684 1.00 93.50 83 PRO A N 1
ATOM 662 C CA . PRO A 1 83 ? 10.204 -13.109 -13.900 1.00 93.50 83 PRO A CA 1
ATOM 663 C C . PRO A 1 83 ? 9.648 -14.549 -13.873 1.00 93.50 83 PRO A C 1
ATOM 665 O O . PRO A 1 83 ? 8.431 -14.738 -13.969 1.00 93.50 83 PRO A O 1
ATOM 668 N N . PRO A 1 84 ? 10.505 -15.570 -13.678 1.00 93.69 84 PRO A N 1
ATOM 669 C CA . PRO A 1 84 ? 10.060 -16.944 -13.433 1.00 93.69 84 PRO A CA 1
ATOM 670 C C . PRO A 1 84 ? 9.118 -17.025 -12.228 1.00 93.69 84 PRO A C 1
ATOM 672 O O . PRO A 1 84 ? 9.305 -16.286 -11.258 1.00 93.69 84 PRO A O 1
ATOM 675 N N . LYS A 1 85 ? 8.143 -17.941 -12.251 1.00 92.31 85 LYS A N 1
ATOM 676 C CA . LYS A 1 85 ? 7.092 -18.061 -11.216 1.00 92.31 85 LYS A CA 1
ATOM 677 C C . LYS A 1 85 ? 7.654 -18.285 -9.806 1.00 92.31 85 LYS A C 1
ATOM 679 O O . LYS A 1 85 ? 7.045 -17.891 -8.819 1.00 92.31 85 LYS A O 1
ATOM 684 N N . GLU A 1 86 ? 8.830 -18.887 -9.723 1.00 94.56 86 GLU A N 1
ATOM 685 C CA . GLU A 1 86 ? 9.547 -19.274 -8.511 1.00 94.56 86 GLU A CA 1
ATOM 686 C C . GLU A 1 86 ? 10.399 -18.125 -7.949 1.00 94.56 86 GLU A C 1
ATOM 688 O O . GLU A 1 86 ? 10.978 -18.240 -6.864 1.00 94.56 86 GLU A O 1
ATOM 693 N N . SER A 1 87 ? 10.483 -17.007 -8.680 1.00 93.56 87 SER A N 1
ATOM 694 C CA . SER A 1 87 ? 11.256 -15.838 -8.285 1.00 93.56 87 SER A CA 1
ATOM 695 C C . SER A 1 87 ? 10.779 -15.286 -6.944 1.00 93.56 87 SER A C 1
ATOM 697 O O . SER A 1 87 ? 9.584 -15.111 -6.692 1.00 93.56 87 SER A O 1
ATOM 699 N N . SER A 1 88 ? 11.738 -14.941 -6.085 1.00 93.50 88 SER A N 1
ATOM 700 C CA . SER A 1 88 ? 11.469 -14.335 -4.780 1.00 93.50 88 SER A CA 1
ATOM 701 C C . SER A 1 88 ? 10.740 -12.994 -4.877 1.00 93.50 88 SER A C 1
ATOM 703 O O . SER A 1 88 ? 10.125 -12.581 -3.901 1.00 93.50 88 SER A O 1
ATOM 705 N N . ILE A 1 89 ? 10.732 -12.342 -6.047 1.00 92.00 89 ILE A N 1
ATOM 706 C CA . ILE A 1 89 ? 10.019 -11.077 -6.273 1.00 92.00 89 ILE A CA 1
ATOM 707 C C . ILE A 1 89 ? 8.496 -11.194 -6.101 1.00 92.00 89 ILE A C 1
ATOM 709 O O . ILE A 1 89 ? 7.838 -10.196 -5.820 1.00 92.00 89 ILE A O 1
ATOM 713 N N . TYR A 1 90 ? 7.942 -12.403 -6.242 1.00 93.56 90 TYR A N 1
ATOM 714 C CA . TYR A 1 90 ? 6.523 -12.690 -6.014 1.00 93.56 90 TYR A CA 1
ATOM 715 C C . TYR A 1 90 ? 6.206 -13.070 -4.564 1.00 93.56 90 TYR A C 1
ATOM 717 O O . TYR A 1 90 ? 5.037 -13.245 -4.218 1.00 93.56 90 TYR A O 1
ATOM 725 N N . LYS A 1 91 ? 7.220 -13.225 -3.707 1.00 94.88 91 LYS A N 1
ATOM 726 C CA . LYS A 1 91 ? 7.017 -13.607 -2.310 1.00 94.88 91 LYS A CA 1
ATOM 727 C C . LYS A 1 91 ? 6.695 -12.374 -1.478 1.00 94.88 91 LYS A C 1
ATOM 729 O O . LYS A 1 91 ? 7.451 -11.404 -1.466 1.00 94.88 91 LYS A O 1
ATOM 734 N N . TRP A 1 92 ? 5.583 -12.449 -0.753 1.00 94.94 92 TRP A N 1
ATOM 735 C CA . TRP A 1 92 ? 5.241 -11.461 0.261 1.00 94.94 92 TRP A CA 1
ATOM 736 C C . TRP A 1 92 ? 6.348 -11.405 1.336 1.00 94.94 92 TRP A C 1
ATOM 738 O O . TRP A 1 92 ? 6.801 -12.473 1.761 1.00 94.94 92 TRP A O 1
ATOM 748 N N . PRO A 1 93 ? 6.799 -10.220 1.791 1.00 95.50 93 PRO A N 1
ATOM 749 C CA . PRO A 1 93 ? 7.825 -10.111 2.826 1.00 95.50 93 PRO A CA 1
ATOM 750 C C . PRO A 1 93 ? 7.320 -10.705 4.141 1.00 95.50 93 PRO A C 1
ATOM 752 O O . PRO A 1 93 ? 6.220 -10.382 4.581 1.00 95.50 93 PRO A O 1
ATOM 755 N N . SER A 1 94 ? 8.106 -11.569 4.782 1.00 95.38 94 SER A N 1
ATOM 756 C CA . SER A 1 94 ? 7.676 -12.314 5.977 1.00 95.38 94 SER A CA 1
ATOM 757 C C . SER A 1 94 ? 7.360 -11.437 7.192 1.00 95.38 94 SER A C 1
ATOM 759 O O . SER A 1 94 ? 6.668 -11.876 8.102 1.00 95.38 94 SER A O 1
ATOM 761 N N . ASP A 1 95 ? 7.885 -10.218 7.216 1.00 96.00 95 ASP A N 1
ATOM 762 C CA . ASP A 1 95 ? 7.766 -9.235 8.290 1.00 96.00 95 ASP A CA 1
ATOM 763 C C . ASP A 1 95 ? 6.800 -8.084 7.955 1.00 96.00 95 ASP A C 1
ATOM 765 O O . ASP A 1 95 ? 6.567 -7.207 8.787 1.00 96.00 95 ASP A O 1
ATOM 769 N N . LEU A 1 96 ? 6.216 -8.075 6.751 1.00 97.00 96 LEU A N 1
ATOM 770 C CA . LEU A 1 96 ? 5.224 -7.084 6.352 1.00 97.00 96 LEU A CA 1
ATOM 771 C C . LEU A 1 96 ? 3.816 -7.627 6.601 1.00 97.00 96 LEU A C 1
ATOM 773 O O . LEU A 1 96 ? 3.460 -8.703 6.121 1.00 97.00 96 LEU A O 1
ATOM 777 N N . LEU A 1 97 ? 2.988 -6.839 7.290 1.00 96.12 97 LEU A N 1
ATOM 778 C CA . LEU A 1 97 ? 1.574 -7.144 7.520 1.00 96.12 97 LEU A CA 1
ATOM 779 C C . LEU A 1 97 ? 0.886 -7.563 6.218 1.00 96.12 97 LEU A C 1
ATOM 781 O O . LEU A 1 97 ? 0.921 -6.807 5.256 1.00 96.12 97 LEU A O 1
ATOM 785 N N . ARG A 1 98 ? 0.231 -8.725 6.192 1.00 95.81 98 ARG A N 1
ATOM 786 C CA . ARG A 1 98 ? -0.520 -9.207 5.028 1.00 95.81 98 ARG A CA 1
ATOM 787 C C . ARG A 1 98 ? -2.010 -8.879 5.190 1.00 95.81 98 ARG A C 1
ATOM 789 O O . ARG A 1 98 ? -2.546 -9.144 6.259 1.00 95.81 98 ARG A O 1
ATOM 796 N N . PRO A 1 99 ? -2.685 -8.334 4.163 1.00 95.25 99 PRO A N 1
ATOM 797 C CA . PRO A 1 99 ? -4.129 -8.135 4.217 1.00 95.25 99 PRO A CA 1
ATOM 798 C C . PRO A 1 99 ? -4.869 -9.476 4.149 1.00 95.25 99 PRO A C 1
ATOM 800 O O . PRO A 1 99 ? -4.439 -10.380 3.428 1.00 95.25 99 PRO A O 1
ATOM 803 N N . ASP A 1 100 ? -6.016 -9.567 4.821 1.00 95.44 100 ASP A N 1
ATOM 804 C CA . ASP A 1 100 ? -6.891 -10.747 4.770 1.00 95.44 100 ASP A CA 1
ATOM 805 C C . ASP A 1 100 ? -7.466 -10.970 3.365 1.00 95.44 100 ASP A C 1
ATOM 807 O O . ASP A 1 100 ? -7.584 -12.101 2.894 1.00 95.44 100 ASP A O 1
ATOM 811 N N . VAL A 1 101 ? -7.784 -9.874 2.665 1.00 95.06 101 VAL A N 1
ATOM 812 C CA . VAL A 1 101 ? -8.326 -9.882 1.302 1.00 95.06 101 VAL A CA 1
ATOM 813 C C . VAL A 1 101 ? -7.671 -8.780 0.471 1.00 95.06 101 VAL A C 1
ATOM 815 O O . VAL A 1 101 ? -7.512 -7.647 0.924 1.00 95.06 101 VAL A O 1
ATOM 818 N N . ALA A 1 102 ? -7.315 -9.098 -0.776 1.00 94.94 102 ALA A N 1
ATOM 819 C CA . ALA A 1 102 ? -6.803 -8.139 -1.750 1.00 94.94 102 ALA A CA 1
ATOM 820 C C . ALA A 1 102 ? -7.711 -8.093 -2.985 1.00 94.94 102 ALA A C 1
ATOM 822 O O . ALA A 1 102 ? -8.047 -9.127 -3.558 1.00 94.94 102 ALA A O 1
ATOM 823 N N . PHE A 1 103 ? -8.070 -6.883 -3.418 1.00 94.38 103 PHE A N 1
ATOM 824 C CA . PHE A 1 103 ? -8.889 -6.659 -4.608 1.00 94.38 103 PHE A CA 1
ATOM 825 C C . PHE A 1 103 ? -8.042 -6.050 -5.724 1.00 94.38 103 PHE A C 1
ATOM 827 O O . PHE A 1 103 ? -7.501 -4.953 -5.573 1.00 94.38 103 PHE A O 1
ATOM 834 N N . PHE A 1 104 ? -7.961 -6.735 -6.864 1.00 93.69 104 PHE A N 1
ATOM 835 C CA . PHE A 1 104 ? -7.388 -6.178 -8.086 1.00 93.69 104 PHE A CA 1
ATOM 836 C C . PHE A 1 104 ? -8.491 -5.537 -8.930 1.00 93.69 104 PHE A C 1
ATOM 838 O O . PHE A 1 104 ? -9.449 -6.201 -9.322 1.00 93.69 104 PHE A O 1
ATOM 845 N N . ILE A 1 105 ? -8.358 -4.240 -9.214 1.00 91.19 105 ILE A N 1
ATOM 846 C CA . ILE A 1 105 ? -9.334 -3.489 -10.008 1.00 91.19 105 ILE A CA 1
ATOM 847 C C . ILE A 1 105 ? -8.756 -3.249 -11.400 1.00 91.19 105 ILE A C 1
ATOM 849 O O . ILE A 1 105 ? -7.935 -2.354 -11.598 1.00 91.19 105 ILE A O 1
ATOM 853 N N . HIS A 1 106 ? -9.223 -4.022 -12.377 1.00 90.00 106 HIS A N 1
ATOM 854 C CA . HIS A 1 106 ? -8.899 -3.805 -13.782 1.00 90.00 106 HIS A CA 1
ATOM 855 C C . HIS A 1 106 ? -9.864 -2.779 -14.389 1.00 90.00 106 HIS A C 1
ATOM 857 O O . HIS A 1 106 ? -10.977 -3.113 -14.792 1.00 90.00 106 HIS A O 1
ATOM 863 N N . SER A 1 107 ? -9.449 -1.512 -14.428 1.00 84.31 107 SER A N 1
ATOM 864 C CA . SER A 1 107 ? -10.165 -0.474 -15.174 1.00 84.31 107 SER A CA 1
ATOM 865 C C . SER A 1 107 ? -9.563 -0.344 -16.571 1.00 84.31 107 SER A C 1
ATOM 867 O O . SER A 1 107 ? -8.334 -0.318 -16.681 1.00 84.31 107 SER A O 1
ATOM 869 N N . PRO A 1 108 ? -10.377 -0.174 -17.632 1.00 83.44 108 PRO A N 1
ATOM 870 C CA . PRO A 1 108 ? -9.843 0.274 -18.909 1.00 83.44 108 PRO A CA 1
ATOM 871 C C . PRO A 1 108 ? -9.087 1.598 -18.708 1.00 83.44 108 PRO A C 1
ATOM 873 O O . PRO A 1 108 ? -9.457 2.381 -17.816 1.00 83.44 108 PRO A O 1
ATOM 876 N N . PRO A 1 109 ? -8.039 1.865 -19.510 1.00 74.62 109 PRO A N 1
ATOM 877 C CA . PRO A 1 109 ? -7.350 3.144 -19.459 1.00 74.62 109 PRO A CA 1
ATOM 878 C C . PRO A 1 109 ? -8.372 4.272 -19.644 1.00 74.62 109 PRO A C 1
ATOM 880 O O . PRO A 1 109 ? -9.354 4.085 -20.377 1.00 74.62 109 PRO A O 1
ATOM 883 N N . PRO A 1 110 ? -8.181 5.433 -18.986 1.00 69.00 110 PRO A N 1
ATOM 884 C CA . PRO A 1 110 ? -9.056 6.574 -19.196 1.00 69.00 110 PRO A CA 1
ATOM 885 C C . PRO A 1 110 ? -9.171 6.805 -20.700 1.00 69.00 110 PRO A C 1
ATOM 887 O O . PRO A 1 110 ? -8.151 6.900 -21.386 1.00 69.00 110 PRO A O 1
ATOM 890 N N . ARG A 1 111 ? -10.399 6.847 -21.231 1.00 63.75 111 ARG A N 1
ATOM 891 C CA . ARG A 1 111 ? -10.608 7.278 -22.614 1.00 63.75 111 ARG A CA 1
ATOM 892 C C . ARG A 1 111 ? -10.056 8.696 -22.676 1.00 63.75 111 ARG A C 1
ATOM 894 O O . ARG A 1 111 ? -10.656 9.592 -22.088 1.00 63.75 111 ARG A O 1
ATOM 901 N N . PHE A 1 112 ? -8.879 8.870 -23.274 1.00 55.84 112 PHE A N 1
ATOM 902 C CA . PHE A 1 112 ? -8.248 10.176 -23.399 1.00 55.84 112 PHE A CA 1
ATOM 903 C C . PHE A 1 112 ? -9.284 11.155 -23.953 1.00 55.84 112 PHE A C 1
ATOM 905 O O . PHE A 1 112 ? -9.944 10.878 -24.959 1.00 55.84 112 PHE A O 1
ATOM 912 N N . SER A 1 113 ? -9.449 12.279 -23.261 1.00 48.34 113 SER A N 1
ATOM 913 C CA . SER A 1 113 ? -10.180 13.436 -23.754 1.00 48.34 113 SER A CA 1
ATOM 914 C C . SER A 1 113 ? -9.733 13.724 -25.189 1.00 48.34 113 SER A C 1
ATOM 916 O O . SER A 1 113 ? -8.535 13.728 -25.472 1.00 48.34 113 SER A O 1
ATOM 918 N N . ARG A 1 114 ? -10.698 13.922 -26.094 1.00 45.59 114 ARG A N 1
ATOM 919 C CA . ARG A 1 114 ? -10.480 14.339 -27.488 1.00 45.59 114 ARG A CA 1
ATOM 920 C C . ARG A 1 114 ? -9.396 15.430 -27.532 1.00 45.59 114 ARG A C 1
ATOM 922 O O . ARG A 1 114 ? -9.650 16.516 -27.024 1.00 45.59 114 ARG A O 1
ATOM 929 N N . GLY A 1 115 ? -8.212 15.145 -28.089 1.00 49.31 115 GLY A N 1
ATOM 930 C CA . GLY A 1 115 ? -7.179 16.180 -28.265 1.00 49.31 115 GLY A CA 1
ATOM 931 C C . GLY A 1 115 ? -5.697 15.780 -28.324 1.00 49.31 115 GLY A C 1
ATOM 932 O O . GLY A 1 115 ? -4.882 16.673 -28.520 1.00 49.31 115 GLY A O 1
ATOM 933 N N . ALA A 1 116 ? -5.295 14.511 -28.186 1.00 37.31 116 ALA A N 1
ATOM 934 C CA . ALA A 1 116 ? -3.886 14.132 -28.393 1.00 37.31 116 ALA A CA 1
ATOM 935 C C . ALA A 1 116 ? -3.619 13.767 -29.874 1.00 37.31 116 ALA A C 1
ATOM 937 O O . ALA A 1 116 ? -4.407 13.007 -30.443 1.00 37.31 116 ALA A O 1
ATOM 938 N N . PRO A 1 117 ? -2.552 14.290 -30.517 1.00 38.56 117 PRO A N 1
ATOM 939 C CA . PRO A 1 117 ? -2.311 14.100 -31.946 1.00 38.56 117 PRO A CA 1
ATOM 940 C C . PRO A 1 117 ? -1.994 12.640 -32.287 1.00 38.56 117 PRO A C 1
ATOM 942 O O . PRO A 1 117 ? -1.204 11.969 -31.620 1.00 38.56 117 PRO A O 1
ATOM 945 N N . ILE A 1 118 ? -2.624 12.166 -33.363 1.00 44.38 118 ILE A N 1
ATOM 946 C CA . ILE A 1 118 ? -2.428 10.844 -33.958 1.00 44.38 118 ILE A CA 1
ATOM 947 C C . ILE A 1 118 ? -1.057 10.836 -34.638 1.00 44.38 118 ILE A C 1
ATOM 949 O O . ILE A 1 118 ? -0.933 11.209 -35.802 1.00 44.38 118 ILE A O 1
ATOM 953 N N . ASN A 1 119 ? -0.020 10.381 -33.939 1.00 39.88 119 ASN A N 1
ATOM 954 C CA . ASN A 1 119 ? 1.192 9.950 -34.625 1.00 39.88 119 ASN A CA 1
ATOM 955 C C . ASN A 1 119 ? 0.963 8.531 -35.142 1.00 39.88 119 ASN A C 1
ATOM 957 O O . ASN A 1 119 ? 1.059 7.543 -34.414 1.00 39.88 119 ASN A O 1
ATOM 961 N N . HIS A 1 120 ? 0.605 8.464 -36.425 1.00 46.31 120 HIS A N 1
ATOM 962 C CA . HIS A 1 120 ? 0.586 7.252 -37.226 1.00 46.31 120 HIS A CA 1
ATOM 963 C C . HIS A 1 120 ? 1.907 6.492 -37.079 1.00 46.31 120 HIS A C 1
ATOM 965 O O . HIS A 1 120 ? 2.925 6.881 -37.642 1.00 46.31 120 HIS A O 1
ATOM 971 N N . VAL A 1 121 ? 1.861 5.336 -36.423 1.00 41.00 121 VAL A N 1
ATOM 972 C CA . VAL A 1 121 ? 2.769 4.234 -36.746 1.00 41.00 121 VAL A CA 1
ATOM 973 C C . VAL A 1 121 ? 1.911 3.053 -37.181 1.00 41.00 121 VAL A C 1
ATOM 975 O O . VAL A 1 121 ? 1.800 2.030 -36.518 1.00 41.00 121 VAL A O 1
ATOM 978 N N . MET A 1 122 ? 1.280 3.216 -38.347 1.00 41.12 122 MET A N 1
ATOM 979 C CA . MET A 1 122 ? 1.188 2.087 -39.260 1.00 41.12 122 MET A CA 1
ATOM 980 C C . MET A 1 122 ? 2.565 1.941 -39.896 1.00 41.12 122 MET A C 1
ATOM 982 O O . MET A 1 122 ? 2.944 2.730 -40.758 1.00 41.12 122 MET A O 1
ATOM 986 N N . ARG A 1 123 ? 3.295 0.899 -39.518 1.00 36.31 123 ARG A N 1
ATOM 987 C CA . ARG A 1 123 ? 4.246 0.297 -40.445 1.00 36.31 123 ARG A CA 1
ATOM 988 C C . ARG A 1 123 ? 4.063 -1.211 -40.401 1.00 36.31 123 ARG A C 1
ATOM 990 O O . ARG A 1 123 ? 4.668 -1.911 -39.603 1.00 36.31 123 ARG A O 1
ATOM 997 N N . LYS A 1 124 ? 3.168 -1.675 -41.277 1.00 39.41 124 LYS A N 1
ATOM 998 C CA . LYS A 1 124 ? 3.260 -3.012 -41.861 1.00 39.41 124 LYS A CA 1
ATOM 999 C C . LYS A 1 124 ? 4.650 -3.148 -42.486 1.00 39.41 124 LYS A C 1
ATOM 1001 O O . LYS A 1 124 ? 5.019 -2.283 -43.284 1.00 39.41 124 LYS A O 1
ATOM 1006 N N . ARG A 1 125 ? 5.359 -4.220 -42.159 1.00 39.06 125 ARG A N 1
ATOM 1007 C CA . ARG A 1 125 ? 5.908 -5.206 -43.098 1.00 39.06 125 ARG A CA 1
ATOM 1008 C C . ARG A 1 125 ? 6.260 -6.452 -42.306 1.00 39.06 125 ARG A C 1
ATOM 1010 O O . ARG A 1 125 ? 6.840 -6.280 -41.215 1.00 39.06 125 ARG A O 1
#